Protein AF-A0A1H8CWN6-F1 (afdb_monomer_lite)

InterPro domains:
  IPR017525 Small, acid-soluble spore protein I [MF_00669] (1-67)
  IPR017525 Small, acid-soluble spore protein I [PF14098] (3-66)
  IPR017525 Small, acid-soluble spore protein I [TIGR03092] (4-64)

Structure (mmCIF, N/CA/C/O backbone):
data_AF-A0A1H8CWN6-F1
#
_entry.id   AF-A0A1H8CWN6-F1
#
loop_
_atom_site.group_PDB
_atom_site.id
_atom_site.type_symbol
_atom_site.label_atom_id
_atom_site.label_alt_id
_atom_site.label_comp_id
_atom_site.label_asym_id
_atom_site.label_entity_id
_atom_site.label_seq_id
_atom_site.pdbx_PDB_ins_code
_atom_site.Cartn_x
_atom_site.Cartn_y
_atom_site.Cartn_z
_atom_site.occupancy
_atom_site.B_iso_or_equiv
_atom_site.auth_seq_id
_atom_site.auth_comp_id
_atom_site.auth_asym_id
_atom_site.auth_atom_id
_atom_site.pdbx_PDB_model_num
ATOM 1 N N . MET A 1 1 ? 10.968 10.542 -24.672 1.00 43.34 1 MET A N 1
ATOM 2 C CA . MET A 1 1 ? 11.271 9.458 -23.715 1.00 43.34 1 MET A CA 1
ATOM 3 C C . MET A 1 1 ? 10.007 9.229 -22.907 1.00 43.34 1 MET A C 1
ATOM 5 O O . MET A 1 1 ? 9.655 10.108 -22.134 1.00 43.34 1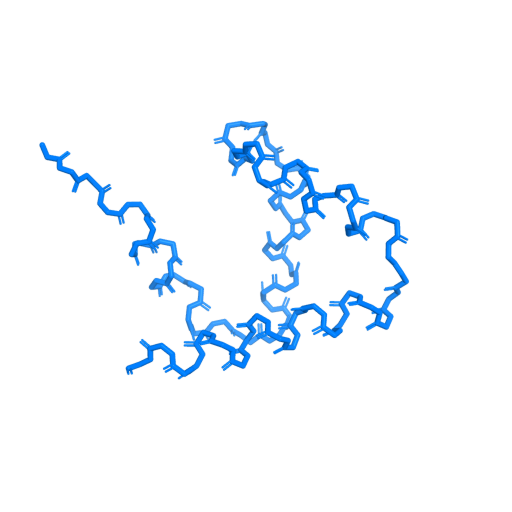 MET A O 1
ATOM 9 N N . ASN A 1 2 ? 9.278 8.135 -23.141 1.00 54.81 2 ASN A N 1
ATOM 10 C CA . ASN A 1 2 ? 8.187 7.752 -22.242 1.00 54.81 2 ASN A CA 1
ATOM 11 C C . ASN A 1 2 ? 8.846 7.166 -21.001 1.00 54.81 2 ASN A C 1
ATOM 13 O O . ASN A 1 2 ? 9.324 6.036 -21.035 1.00 54.81 2 ASN A O 1
ATOM 17 N N . PHE A 1 3 ? 8.963 7.971 -19.950 1.00 56.19 3 PHE A N 1
ATOM 18 C CA . PHE A 1 3 ? 9.375 7.461 -18.655 1.00 56.19 3 PHE A CA 1
ATOM 19 C C . PHE A 1 3 ? 8.253 6.528 -18.197 1.00 56.19 3 PHE A C 1
ATOM 21 O O . PHE A 1 3 ? 7.126 6.979 -17.990 1.00 56.19 3 PHE A O 1
ATOM 28 N N . ASP A 1 4 ? 8.521 5.226 -18.130 1.00 72.12 4 ASP A N 1
ATOM 29 C CA . ASP A 1 4 ? 7.557 4.257 -17.615 1.00 72.12 4 ASP A CA 1
ATOM 30 C C . ASP A 1 4 ? 7.516 4.373 -16.090 1.00 72.12 4 ASP A C 1
ATOM 32 O O . ASP A 1 4 ? 8.074 3.569 -15.346 1.00 72.12 4 ASP A O 1
ATOM 36 N N . ILE A 1 5 ? 6.898 5.461 -15.628 1.00 69.06 5 ILE A N 1
ATOM 37 C CA . ILE A 1 5 ? 6.727 5.775 -14.210 1.00 69.06 5 ILE A CA 1
ATOM 38 C C . ILE A 1 5 ? 5.987 4.623 -13.527 1.00 69.06 5 ILE A C 1
ATOM 40 O O . ILE A 1 5 ? 6.325 4.259 -12.406 1.00 69.06 5 ILE A O 1
ATOM 44 N N . ARG A 1 6 ? 5.029 3.992 -14.220 1.00 71.38 6 ARG A N 1
ATOM 45 C CA . ARG A 1 6 ? 4.293 2.841 -13.695 1.00 71.38 6 ARG A CA 1
ATOM 46 C C . ARG A 1 6 ? 5.226 1.650 -13.471 1.00 71.38 6 ARG A C 1
ATOM 48 O O . ARG A 1 6 ? 5.211 1.089 -12.380 1.00 71.38 6 ARG A O 1
ATOM 55 N N . GLY A 1 7 ? 6.057 1.300 -14.451 1.00 75.00 7 GLY A N 1
ATOM 56 C CA . GLY A 1 7 ? 7.048 0.229 -14.320 1.00 75.00 7 GLY A CA 1
ATOM 57 C C . GLY A 1 7 ? 8.090 0.506 -13.232 1.00 75.00 7 GLY A C 1
ATOM 58 O O . GLY A 1 7 ? 8.423 -0.387 -12.457 1.00 75.00 7 GLY A O 1
ATOM 59 N N . ALA A 1 8 ? 8.562 1.750 -13.114 1.00 73.38 8 ALA A N 1
ATOM 60 C CA . ALA A 1 8 ? 9.508 2.150 -12.071 1.00 73.38 8 ALA A CA 1
ATOM 61 C C . ALA A 1 8 ? 8.905 2.041 -10.660 1.00 73.38 8 ALA A C 1
ATOM 63 O O . ALA A 1 8 ? 9.553 1.518 -9.755 1.00 73.38 8 ALA A O 1
ATOM 64 N N . VAL A 1 9 ? 7.655 2.480 -10.483 1.00 76.44 9 VAL A N 1
ATOM 65 C CA . VAL A 1 9 ? 6.938 2.360 -9.206 1.00 76.44 9 VAL A CA 1
ATOM 66 C C . VAL A 1 9 ? 6.716 0.891 -8.852 1.00 76.44 9 VAL A C 1
ATOM 68 O O . VAL A 1 9 ? 7.067 0.496 -7.746 1.00 76.44 9 VAL A O 1
ATOM 71 N N . ILE A 1 10 ? 6.225 0.068 -9.790 1.00 79.81 10 ILE A N 1
ATOM 72 C CA . ILE A 1 10 ? 6.006 -1.372 -9.565 1.00 79.81 10 ILE A CA 1
ATOM 73 C C . ILE A 1 10 ? 7.315 -2.069 -9.176 1.00 79.81 10 ILE A C 1
ATOM 75 O O . ILE A 1 10 ? 7.342 -2.811 -8.199 1.00 79.81 10 ILE A O 1
ATOM 79 N N . ASN A 1 11 ? 8.417 -1.792 -9.878 1.00 77.81 11 ASN A N 1
ATOM 80 C CA . ASN A 1 11 ? 9.715 -2.390 -9.566 1.00 77.81 11 ASN A CA 1
ATOM 81 C C . ASN A 1 11 ? 10.225 -2.024 -8.167 1.00 77.81 11 ASN A C 1
ATOM 83 O O . ASN A 1 11 ? 10.818 -2.880 -7.513 1.00 77.81 11 ASN A O 1
ATOM 87 N N . ASN A 1 12 ? 9.984 -0.795 -7.702 1.00 76.31 12 ASN A N 1
ATOM 88 C CA . ASN A 1 12 ? 10.391 -0.362 -6.364 1.00 76.31 12 ASN A CA 1
ATOM 89 C C . ASN A 1 12 ? 9.582 -1.043 -5.253 1.00 76.31 12 ASN A C 1
ATOM 91 O O . ASN A 1 12 ? 10.139 -1.343 -4.201 1.00 76.31 12 ASN A O 1
ATOM 95 N N . ILE A 1 13 ? 8.293 -1.307 -5.484 1.00 83.56 13 ILE A N 1
ATOM 96 C CA . ILE A 1 13 ? 7.393 -1.858 -4.457 1.00 83.56 13 ILE A CA 1
ATOM 97 C C . ILE A 1 13 ? 7.259 -3.385 -4.499 1.00 83.56 13 ILE A C 1
ATOM 99 O O . ILE A 1 13 ? 6.763 -3.971 -3.545 1.00 83.56 13 ILE A O 1
ATOM 103 N N . HIS A 1 14 ? 7.708 -4.064 -5.562 1.00 79.00 14 HIS A N 1
ATOM 104 C CA . HIS A 1 14 ? 7.483 -5.512 -5.712 1.00 79.00 14 HIS A CA 1
ATOM 105 C C . HIS A 1 14 ? 8.184 -6.388 -4.662 1.00 79.00 14 HIS A C 1
ATOM 107 O O . HIS A 1 14 ? 7.773 -7.527 -4.457 1.00 79.00 14 HIS A O 1
ATOM 113 N N . ASN A 1 15 ? 9.256 -5.887 -4.041 1.00 81.19 15 ASN A N 1
ATOM 114 C CA . ASN A 1 15 ? 10.019 -6.604 -3.014 1.00 81.19 15 ASN A CA 1
ATOM 115 C C . ASN A 1 15 ? 9.620 -6.217 -1.589 1.00 81.19 15 ASN A C 1
ATOM 117 O O . ASN A 1 15 ? 10.184 -6.760 -0.641 1.00 81.19 15 ASN A O 1
ATOM 121 N N . MET A 1 16 ? 8.695 -5.269 -1.440 1.00 86.31 16 MET A N 1
ATOM 122 C CA . MET A 1 16 ? 8.267 -4.798 -0.134 1.00 86.31 16 MET A CA 1
ATOM 123 C C . MET A 1 16 ? 7.352 -5.826 0.520 1.00 86.31 16 MET A C 1
ATOM 125 O O . MET A 1 16 ? 6.428 -6.346 -0.104 1.00 86.31 16 MET A O 1
ATOM 129 N N . ASN A 1 17 ? 7.591 -6.094 1.797 1.00 88.69 17 ASN A N 1
ATOM 130 C CA . ASN A 1 17 ? 6.657 -6.846 2.620 1.00 88.69 17 ASN A CA 1
ATOM 131 C C . ASN A 1 17 ? 5.433 -5.979 2.989 1.00 88.69 17 ASN A C 1
ATOM 133 O O . ASN A 1 17 ? 5.405 -4.773 2.750 1.00 88.69 17 ASN A O 1
ATOM 137 N N . ASN A 1 18 ? 4.411 -6.586 3.601 1.00 86.88 18 ASN A N 1
ATOM 138 C CA . ASN A 1 18 ? 3.178 -5.876 3.968 1.00 86.88 18 ASN A CA 1
ATOM 139 C C . ASN A 1 18 ? 3.414 -4.634 4.847 1.00 86.88 18 ASN A C 1
ATOM 141 O O . ASN A 1 18 ? 2.727 -3.635 4.664 1.00 86.88 18 ASN A O 1
ATOM 145 N N . GLN A 1 19 ? 4.368 -4.677 5.780 1.00 89.31 19 GLN A N 1
ATOM 146 C CA . GLN A 1 19 ? 4.666 -3.528 6.638 1.00 89.31 19 GLN A CA 1
ATOM 147 C C . GLN A 1 19 ? 5.294 -2.392 5.828 1.00 89.31 19 GLN A C 1
ATOM 149 O O . GLN A 1 19 ? 4.846 -1.258 5.919 1.00 89.31 19 GLN A O 1
ATOM 154 N N . GLU A 1 20 ? 6.271 -2.708 4.978 1.00 89.00 20 GLU A N 1
ATOM 155 C CA . GLU A 1 20 ? 6.933 -1.721 4.114 1.00 89.00 20 GLU A CA 1
ATOM 156 C C . GLU A 1 20 ? 5.949 -1.080 3.122 1.00 89.00 20 GLU A C 1
ATOM 158 O O . GLU A 1 20 ? 5.991 0.127 2.895 1.00 89.00 20 GLU A O 1
ATOM 163 N N . LEU A 1 21 ? 5.021 -1.869 2.567 1.00 88.12 21 LEU A N 1
ATOM 164 C CA . LEU A 1 21 ? 3.943 -1.360 1.715 1.00 88.12 21 LEU A CA 1
ATOM 165 C C . LEU A 1 21 ? 2.998 -0.435 2.481 1.00 88.12 21 LEU A C 1
ATOM 167 O O . LEU A 1 21 ? 2.580 0.592 1.946 1.00 88.12 21 LEU A O 1
AT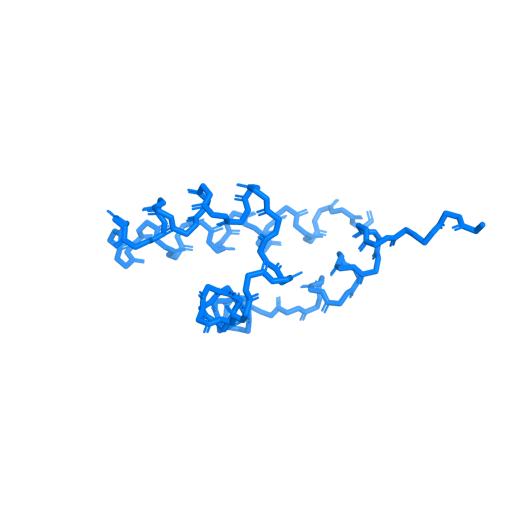OM 171 N N . GLN A 1 22 ? 2.646 -0.797 3.715 1.00 89.50 22 GLN A N 1
ATOM 172 C CA . GLN A 1 22 ? 1.799 0.038 4.556 1.00 89.50 22 GLN A CA 1
ATOM 173 C C . GLN A 1 22 ? 2.485 1.367 4.877 1.00 89.50 22 GLN A C 1
ATOM 175 O O . GLN A 1 22 ? 1.874 2.418 4.689 1.00 89.50 22 GLN A O 1
ATOM 180 N N . ASP A 1 23 ? 3.746 1.327 5.302 1.00 89.75 23 ASP A N 1
ATOM 181 C CA . ASP A 1 23 ? 4.518 2.522 5.635 1.00 89.75 23 ASP A CA 1
ATOM 182 C C . ASP A 1 23 ? 4.624 3.448 4.416 1.00 89.75 23 ASP A C 1
ATOM 184 O O . ASP A 1 23 ? 4.340 4.640 4.522 1.00 89.75 23 ASP A O 1
ATOM 188 N N . LEU A 1 24 ? 4.896 2.893 3.228 1.00 86.62 24 LEU A N 1
ATOM 189 C CA . LEU A 1 24 ? 4.935 3.653 1.978 1.00 86.62 24 LEU A CA 1
ATOM 190 C C . LEU A 1 24 ? 3.593 4.319 1.647 1.00 86.62 24 LEU A C 1
ATOM 192 O O . LEU A 1 24 ? 3.570 5.464 1.194 1.00 86.62 24 LEU A O 1
ATOM 196 N N . VAL A 1 25 ? 2.474 3.614 1.833 1.00 86.81 25 VAL A N 1
ATOM 197 C CA . VAL A 1 25 ? 1.131 4.173 1.621 1.00 86.81 25 VAL A CA 1
ATOM 198 C C . VAL A 1 25 ? 0.888 5.339 2.573 1.00 86.81 25 VAL A C 1
ATOM 200 O O . VAL A 1 25 ? 0.459 6.407 2.137 1.00 86.81 25 VAL A O 1
ATOM 203 N N . GLU A 1 26 ? 1.188 5.165 3.859 1.00 87.56 26 GLU A N 1
ATOM 204 C CA . GLU A 1 26 ? 0.988 6.220 4.847 1.00 87.56 26 GLU A CA 1
ATOM 205 C C . GLU A 1 26 ? 1.927 7.418 4.630 1.00 87.56 26 GLU A C 1
ATOM 207 O O . GLU A 1 26 ? 1.530 8.559 4.861 1.00 87.56 26 GLU A O 1
ATOM 212 N N . GLU A 1 27 ? 3.163 7.190 4.184 1.00 85.50 27 GLU A N 1
ATOM 213 C CA . GLU A 1 27 ? 4.102 8.245 3.788 1.00 85.50 27 GLU A CA 1
ATOM 214 C C . GLU A 1 27 ? 3.638 8.977 2.530 1.00 85.50 27 GLU A C 1
ATOM 216 O O . GLU A 1 27 ? 3.729 10.201 2.468 1.00 85.50 27 GLU A O 1
ATOM 221 N N . SER A 1 28 ? 3.101 8.247 1.552 1.00 82.94 28 SER A N 1
ATOM 222 C CA . SER A 1 28 ? 2.590 8.826 0.308 1.00 82.94 28 SER A CA 1
ATOM 223 C C . SER A 1 28 ? 1.380 9.714 0.568 1.00 82.94 28 SER A C 1
ATOM 225 O O . SER A 1 28 ? 1.314 10.796 0.002 1.00 82.94 28 SER A O 1
ATOM 227 N N . ILE A 1 29 ? 0.475 9.289 1.456 1.00 83.69 29 ILE A N 1
ATOM 228 C CA . ILE A 1 29 ? -0.687 10.071 1.905 1.00 83.69 29 ILE A CA 1
ATOM 229 C C . ILE A 1 29 ? -0.254 11.314 2.696 1.00 83.69 29 ILE A C 1
ATOM 231 O O . ILE A 1 29 ? -0.806 12.391 2.516 1.00 83.69 29 ILE A O 1
ATOM 235 N N . ARG A 1 30 ? 0.764 11.193 3.558 1.00 79.25 30 ARG A N 1
ATOM 236 C CA . ARG A 1 30 ? 1.305 12.330 4.327 1.00 79.25 30 ARG A CA 1
ATOM 237 C C . ARG A 1 30 ? 2.188 13.275 3.498 1.00 79.25 30 ARG A C 1
ATOM 239 O O . ARG A 1 30 ? 2.552 14.343 3.991 1.00 79.25 30 ARG A O 1
ATOM 246 N N . GLY A 1 31 ? 2.588 12.862 2.298 1.00 71.12 31 GLY A N 1
ATOM 247 C CA . GLY A 1 31 ? 3.518 13.568 1.425 1.00 71.12 31 GLY A CA 1
ATOM 248 C C . GLY A 1 31 ? 2.871 14.675 0.589 1.00 71.12 31 GLY A C 1
ATOM 249 O O . GLY A 1 31 ? 1.658 14.827 0.528 1.00 71.12 31 GLY A O 1
ATOM 250 N N . ASP A 1 32 ? 3.713 15.465 -0.075 1.00 58.34 32 ASP A N 1
ATOM 251 C CA . ASP A 1 32 ? 3.299 16.581 -0.936 1.00 58.34 32 ASP A CA 1
ATOM 252 C C . ASP A 1 32 ? 2.389 16.099 -2.091 1.00 58.34 32 ASP A C 1
ATOM 254 O O . ASP A 1 32 ? 2.688 15.080 -2.721 1.00 58.34 32 ASP A O 1
ATOM 258 N N . GLU A 1 33 ? 1.353 16.870 -2.459 1.00 57.78 33 GLU A N 1
ATOM 259 C CA . GLU A 1 33 ? 0.361 16.550 -3.518 1.00 57.78 33 GLU A CA 1
ATOM 260 C C . GLU A 1 33 ? 0.987 16.098 -4.856 1.00 57.78 33 GLU A C 1
ATOM 262 O O . GLU A 1 33 ? 0.367 15.400 -5.655 1.00 57.78 33 GLU A O 1
ATOM 267 N N . LYS A 1 34 ? 2.252 16.456 -5.114 1.00 58.28 34 LYS A N 1
ATOM 268 C CA . LYS A 1 34 ? 3.017 16.028 -6.298 1.00 58.28 34 LYS A CA 1
ATOM 269 C C . LYS A 1 34 ? 3.242 14.512 -6.384 1.00 58.28 34 LYS A C 1
ATOM 271 O O . LYS A 1 34 ? 3.520 14.023 -7.479 1.00 58.28 34 LYS A O 1
ATOM 276 N N . LEU A 1 35 ? 3.156 13.789 -5.267 1.00 59.84 35 LEU A N 1
ATOM 277 C CA . LEU A 1 35 ? 3.301 12.330 -5.192 1.00 59.84 35 LEU A CA 1
ATOM 278 C C . LEU A 1 35 ? 1.952 11.595 -5.260 1.00 59.84 35 LEU A C 1
ATOM 280 O O . LEU A 1 35 ? 1.923 10.407 -5.581 1.00 59.84 35 LEU A O 1
ATOM 284 N N . LEU A 1 36 ? 0.845 12.307 -5.032 1.00 64.38 36 LEU A N 1
ATOM 285 C CA . LEU A 1 36 ? -0.527 11.806 -5.089 1.00 64.38 36 LEU A CA 1
ATOM 286 C C . LEU A 1 36 ? -1.213 12.319 -6.369 1.00 64.38 36 LEU A C 1
ATOM 288 O O . LEU A 1 36 ? -1.912 13.332 -6.345 1.00 64.38 36 LEU A O 1
ATOM 292 N N . PRO A 1 37 ? -1.078 11.631 -7.521 1.00 70.75 37 PRO A N 1
ATOM 293 C CA . PRO A 1 37 ? -1.959 11.909 -8.657 1.00 70.75 37 PRO A CA 1
ATOM 294 C C . PRO A 1 37 ? -3.427 11.718 -8.232 1.00 70.75 37 PRO A C 1
ATOM 296 O O . PRO A 1 37 ? -3.690 11.079 -7.223 1.00 70.75 37 PRO A O 1
ATOM 299 N N . GLY A 1 38 ? -4.414 12.182 -9.007 1.00 68.31 38 GLY A N 1
ATOM 300 C CA . GLY A 1 38 ? -5.832 12.143 -8.589 1.00 68.31 38 GLY A CA 1
ATOM 301 C C . GLY A 1 38 ? -6.373 10.777 -8.108 1.00 68.31 38 GLY A C 1
ATOM 302 O O . GLY A 1 38 ? -7.297 10.743 -7.304 1.00 68.31 38 GLY A O 1
ATOM 303 N N . LEU A 1 39 ? -5.780 9.650 -8.530 1.00 75.88 39 LEU A N 1
ATOM 304 C CA . LEU A 1 39 ? -6.089 8.317 -7.984 1.00 75.88 39 LEU A CA 1
ATOM 305 C C . LEU A 1 39 ? -5.612 8.135 -6.530 1.00 75.88 39 LEU A C 1
ATOM 307 O O . LEU A 1 39 ? -6.276 7.466 -5.746 1.00 75.88 39 LEU A O 1
ATOM 311 N N . GLY A 1 40 ? -4.479 8.739 -6.180 1.00 80.94 40 GLY A N 1
ATOM 312 C CA . GLY A 1 40 ? -3.927 8.787 -4.833 1.00 80.94 40 GLY A CA 1
ATOM 313 C C . GLY A 1 40 ? -4.861 9.486 -3.849 1.00 80.94 40 GLY A C 1
ATOM 314 O O . GLY A 1 40 ? -5.125 8.924 -2.798 1.00 80.94 40 GLY A O 1
ATOM 315 N N . VAL A 1 41 ? -5.459 10.618 -4.235 1.00 82.94 41 VAL A N 1
ATOM 316 C CA . VAL A 1 41 ? -6.443 11.339 -3.399 1.00 82.94 41 VAL A C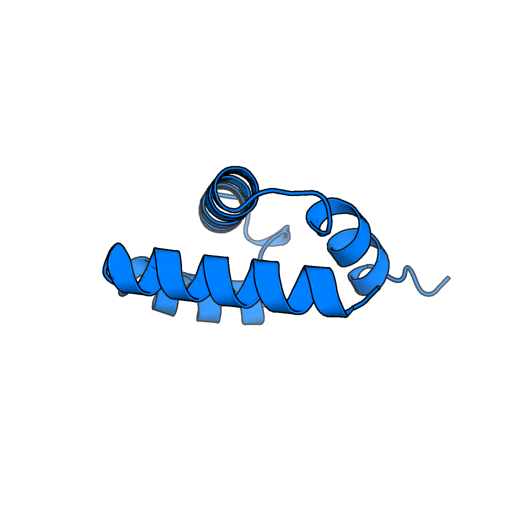A 1
ATOM 317 C C . VAL A 1 41 ? -7.705 10.499 -3.155 1.00 82.94 41 VAL A C 1
ATOM 319 O O . VAL A 1 41 ? -8.242 10.463 -2.053 1.00 82.94 41 VAL A O 1
ATOM 322 N N . LEU A 1 42 ? -8.187 9.767 -4.168 1.00 86.94 42 LEU A N 1
ATOM 323 C CA . LEU A 1 42 ? -9.322 8.850 -3.983 1.00 86.94 42 LEU A CA 1
ATOM 324 C C . LEU A 1 42 ? -8.975 7.710 -3.020 1.00 86.94 42 LEU A C 1
ATOM 326 O O . LEU A 1 42 ? -9.794 7.339 -2.179 1.00 86.94 42 LEU A O 1
ATOM 330 N N . PHE A 1 43 ? -7.770 7.153 -3.150 1.00 87.88 43 PHE A N 1
ATOM 331 C CA . PHE A 1 43 ? -7.298 6.089 -2.273 1.00 87.88 43 PHE A CA 1
ATOM 332 C C . PHE A 1 43 ? -7.067 6.584 -0.843 1.00 87.88 43 PHE A C 1
ATOM 334 O O . PHE A 1 43 ? -7.439 5.885 0.089 1.00 87.88 43 PHE A O 1
ATOM 341 N N . GLU A 1 44 ? -6.539 7.793 -0.668 1.00 88.56 44 GLU A N 1
ATOM 342 C CA . GLU A 1 44 ? -6.384 8.470 0.622 1.00 88.56 44 GLU A CA 1
ATOM 343 C C . GLU A 1 44 ? -7.721 8.579 1.353 1.00 88.56 44 GLU A C 1
ATOM 345 O O . GLU A 1 44 ? -7.846 8.088 2.473 1.00 88.56 44 GLU A O 1
ATOM 350 N N . VAL A 1 45 ? -8.756 9.110 0.696 1.00 90.44 45 VAL A N 1
ATOM 351 C CA . VAL A 1 45 ? -10.088 9.231 1.30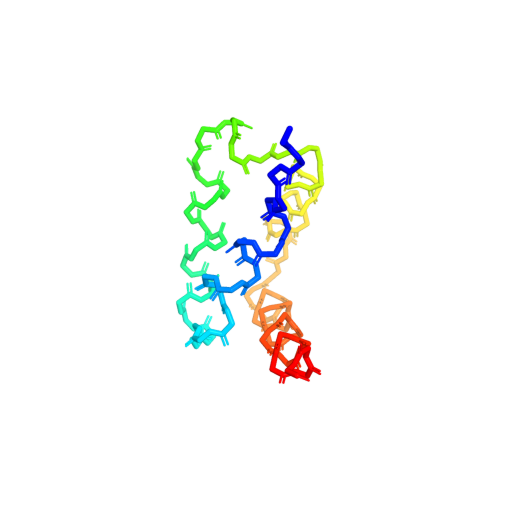6 1.00 90.44 45 VAL A CA 1
ATOM 352 C C . VAL A 1 45 ? -10.625 7.859 1.730 1.00 90.44 45 VAL A C 1
ATOM 354 O O . VAL A 1 45 ? -11.177 7.722 2.823 1.00 90.44 45 VAL A O 1
ATOM 357 N N . ILE A 1 46 ? -10.446 6.819 0.908 1.00 91.69 46 ILE A N 1
ATOM 358 C CA . ILE A 1 46 ? -10.840 5.446 1.267 1.00 91.69 46 ILE A CA 1
ATOM 359 C C . ILE A 1 46 ? -10.016 4.941 2.458 1.00 91.69 46 ILE A C 1
ATOM 361 O O . ILE A 1 46 ? -10.577 4.363 3.389 1.00 91.69 46 ILE A O 1
ATOM 365 N N . TRP A 1 47 ? -8.703 5.160 2.448 1.00 91.50 47 TRP A N 1
ATOM 366 C CA . TRP A 1 47 ? -7.760 4.708 3.466 1.00 91.50 47 TRP A CA 1
ATOM 367 C C . TRP A 1 47 ? -8.044 5.337 4.831 1.00 91.50 47 TRP A C 1
ATOM 369 O O . TRP A 1 47 ? -8.177 4.621 5.828 1.00 91.50 47 TRP A O 1
ATOM 379 N N . GLU A 1 48 ? -8.209 6.658 4.886 1.00 90.88 48 GLU A N 1
ATOM 380 C CA . GLU A 1 48 ? -8.520 7.396 6.110 1.00 90.88 48 GLU A CA 1
ATOM 381 C C . GLU A 1 48 ? -9.844 6.946 6.732 1.00 90.88 48 GLU A C 1
ATOM 383 O O . GLU A 1 48 ? -9.926 6.794 7.951 1.00 90.88 48 GLU A O 1
ATOM 388 N N . ASN A 1 49 ? -10.839 6.628 5.899 1.00 95.19 49 ASN A N 1
ATOM 389 C CA . ASN A 1 49 ? -12.154 6.154 6.335 1.00 95.19 49 ASN A CA 1
ATOM 390 C C . ASN A 1 49 ? -12.241 4.625 6.519 1.00 95.19 49 ASN A C 1
ATOM 392 O O . ASN A 1 49 ? -13.303 4.102 6.859 1.00 95.19 49 ASN A O 1
ATOM 396 N N . SER A 1 50 ? -11.141 3.898 6.316 1.00 95.31 50 SER A N 1
ATOM 397 C CA . SER A 1 50 ? -11.068 2.448 6.508 1.00 95.31 50 SER A CA 1
ATOM 398 C C . SER A 1 50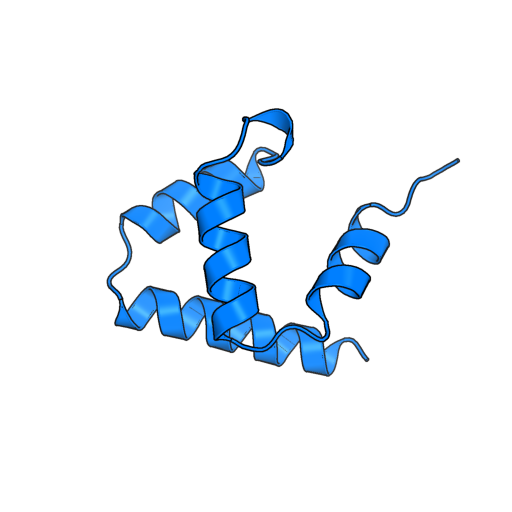 ? -10.586 2.088 7.911 1.00 95.31 50 SER A C 1
ATOM 400 O O . SER A 1 50 ? -9.663 2.693 8.456 1.00 95.31 50 SER A O 1
ATOM 402 N N . SER A 1 51 ? -11.175 1.040 8.483 1.00 96.31 51 SER A N 1
ATOM 403 C CA . SER A 1 51 ? -10.703 0.414 9.720 1.00 96.31 51 SER A CA 1
ATOM 404 C C . SER A 1 51 ? -9.318 -0.234 9.543 1.00 96.31 51 SER A C 1
ATOM 406 O O . SER A 1 51 ? -8.934 -0.562 8.416 1.00 96.31 51 SER A O 1
ATOM 408 N N . PRO A 1 52 ? -8.574 -0.508 10.634 1.00 92.38 52 PRO A N 1
ATOM 409 C CA . PRO A 1 52 ? -7.282 -1.193 10.548 1.00 92.38 52 PRO A CA 1
ATOM 410 C C . PRO A 1 52 ? -7.348 -2.533 9.804 1.00 92.38 52 PRO A C 1
ATOM 412 O O . PRO A 1 52 ? -6.465 -2.834 9.010 1.00 92.38 52 PRO A O 1
ATOM 415 N N . ALA A 1 53 ? -8.427 -3.300 9.992 1.00 94.50 53 ALA A N 1
ATOM 416 C CA . ALA A 1 53 ? -8.633 -4.567 9.293 1.00 94.50 53 ALA A CA 1
ATOM 417 C C . ALA A 1 53 ? -8.783 -4.375 7.773 1.00 94.50 53 ALA A C 1
ATOM 419 O O . ALA A 1 53 ? -8.147 -5.087 7.001 1.00 94.50 53 ALA A O 1
ATOM 420 N N . GLN A 1 54 ? -9.562 -3.375 7.347 1.00 94.94 54 GLN A N 1
ATOM 421 C CA . GLN A 1 54 ? -9.730 -3.037 5.928 1.00 94.94 54 GLN A CA 1
ATOM 422 C C . GLN A 1 54 ? -8.423 -2.530 5.308 1.00 94.94 54 GLN A C 1
ATOM 424 O O . GLN A 1 54 ? -8.103 -2.877 4.176 1.00 94.94 54 GLN A O 1
ATOM 429 N N . ARG A 1 55 ? -7.629 -1.752 6.054 1.00 93.69 55 ARG A N 1
ATOM 430 C CA . ARG A 1 55 ? -6.291 -1.326 5.616 1.00 93.69 55 ARG A CA 1
ATOM 431 C C . ARG A 1 55 ? -5.362 -2.518 5.412 1.00 93.69 55 ARG A C 1
ATOM 433 O O . ARG A 1 55 ? -4.752 -2.626 4.353 1.00 93.69 55 ARG A O 1
ATOM 440 N N . SER A 1 56 ? -5.312 -3.449 6.365 1.00 92.62 56 SER A N 1
ATOM 441 C CA . SER A 1 56 ? -4.530 -4.682 6.217 1.00 92.62 56 SER A CA 1
ATOM 442 C C . SER A 1 56 ? -4.993 -5.534 5.030 1.00 92.62 56 SER A C 1
ATOM 444 O O . SER A 1 56 ? -4.154 -6.092 4.329 1.00 92.62 56 SER A O 1
ATOM 446 N N . GLU A 1 57 ? -6.299 -5.607 4.759 1.00 94.69 57 GLU A N 1
ATOM 447 C CA . GLU A 1 57 ? -6.845 -6.307 3.587 1.00 94.69 57 GLU A CA 1
ATOM 448 C C . GLU A 1 57 ? -6.442 -5.635 2.264 1.00 94.69 57 GLU A C 1
ATOM 450 O O . GLU A 1 57 ? -6.038 -6.318 1.318 1.00 94.69 57 GLU A O 1
ATOM 455 N N . MET A 1 58 ? -6.487 -4.299 2.198 1.00 93.56 58 MET A N 1
ATOM 456 C CA . MET A 1 58 ? -6.024 -3.531 1.036 1.00 93.56 58 MET A CA 1
ATOM 457 C C . MET A 1 58 ? -4.534 -3.766 0.764 1.00 93.56 58 MET A C 1
ATOM 459 O O . MET A 1 58 ? -4.155 -4.034 -0.376 1.00 93.56 58 MET A O 1
ATOM 463 N N . ILE A 1 59 ? -3.699 -3.725 1.807 1.00 92.81 59 ILE A N 1
ATOM 464 C CA . ILE A 1 59 ? -2.260 -4.001 1.701 1.00 92.81 59 ILE A CA 1
ATOM 465 C C . ILE A 1 59 ? -1.999 -5.448 1.281 1.00 92.81 59 ILE A C 1
ATOM 467 O O . ILE A 1 59 ? -1.210 -5.678 0.369 1.00 92.81 59 ILE A O 1
ATOM 471 N N . GLY A 1 60 ? -2.697 -6.416 1.880 1.00 92.19 60 GLY A N 1
ATOM 472 C CA . GLY A 1 60 ? -2.579 -7.824 1.502 1.00 92.19 60 GLY A CA 1
ATOM 473 C C . GLY A 1 60 ? -2.957 -8.056 0.039 1.00 92.19 60 GLY A C 1
ATOM 474 O O . GLY A 1 60 ? -2.233 -8.726 -0.692 1.00 92.19 60 GLY A O 1
ATOM 475 N N . THR A 1 61 ? -4.032 -7.415 -0.428 1.00 92.12 61 THR A N 1
ATOM 476 C CA . THR A 1 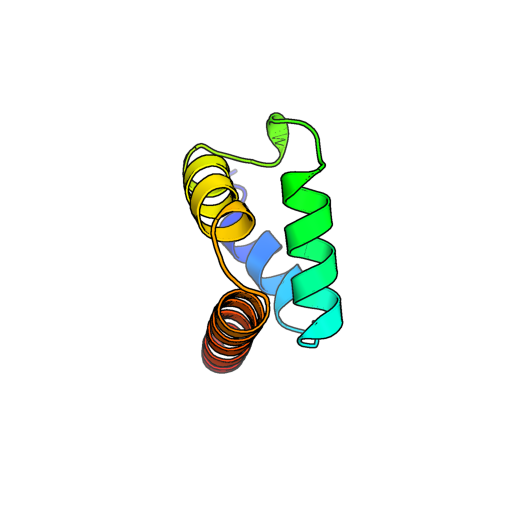61 ? -4.430 -7.453 -1.840 1.00 92.12 61 THR A CA 1
ATOM 477 C C . THR A 1 61 ? -3.342 -6.864 -2.738 1.00 92.12 61 THR A C 1
ATOM 479 O O . THR A 1 61 ? -2.990 -7.478 -3.744 1.00 92.12 61 THR A O 1
ATOM 482 N N . LEU A 1 62 ? -2.778 -5.703 -2.387 1.00 88.56 62 LEU A N 1
ATOM 483 C CA . LEU A 1 62 ? -1.688 -5.078 -3.144 1.00 88.56 62 LEU A CA 1
ATOM 484 C C . LEU A 1 62 ? -0.461 -5.993 -3.229 1.00 88.56 62 LEU A C 1
ATOM 486 O O . LEU A 1 62 ? 0.014 -6.262 -4.331 1.00 88.56 62 LEU A O 1
ATOM 490 N N . HIS A 1 63 ? 0.007 -6.515 -2.097 1.00 88.00 63 HIS A N 1
ATOM 491 C CA . HIS A 1 63 ? 1.144 -7.431 -2.023 1.00 88.00 63 HIS A CA 1
ATOM 492 C C . HIS A 1 63 ? 0.925 -8.694 -2.874 1.00 88.00 63 HIS A C 1
ATOM 494 O O . HIS A 1 63 ? 1.770 -9.074 -3.692 1.00 88.00 63 HIS A O 1
ATOM 500 N N . ASP A 1 64 ? -0.250 -9.312 -2.755 1.00 89.00 64 ASP A N 1
ATOM 501 C CA . ASP A 1 64 ? -0.602 -10.513 -3.508 1.00 89.00 64 ASP A CA 1
ATOM 502 C C . ASP A 1 64 ? -0.661 -10.262 -5.016 1.00 89.00 64 ASP A C 1
ATOM 504 O O . ASP A 1 64 ? -0.248 -11.122 -5.794 1.00 89.00 64 ASP A O 1
ATOM 508 N N . GLN A 1 65 ? -1.157 -9.105 -5.462 1.00 88.00 65 GLN A N 1
ATOM 509 C CA . GLN A 1 65 ? -1.179 -8.779 -6.891 1.00 88.00 65 GLN A CA 1
ATOM 510 C C . GLN A 1 65 ? 0.209 -8.412 -7.421 1.00 88.00 65 GLN A C 1
ATOM 512 O O . GLN A 1 65 ? 0.559 -8.822 -8.528 1.00 88.00 65 GLN A O 1
ATOM 517 N N . LEU A 1 66 ? 1.021 -7.694 -6.642 1.00 82.94 66 LEU A N 1
ATOM 518 C CA . LEU A 1 66 ? 2.395 -7.350 -7.019 1.00 82.94 66 LEU A CA 1
ATOM 519 C C . LEU A 1 66 ? 3.259 -8.603 -7.193 1.00 82.94 66 LEU A C 1
ATOM 521 O O . LEU A 1 66 ? 3.974 -8.717 -8.186 1.00 82.94 66 LEU A O 1
ATOM 525 N N . SER A 1 67 ? 3.126 -9.589 -6.301 1.00 78.75 67 SER A N 1
ATOM 526 C CA . SER A 1 67 ? 3.857 -10.859 -6.419 1.00 78.75 67 SER A CA 1
ATOM 527 C C . SER A 1 67 ? 3.476 -11.678 -7.664 1.00 78.75 67 SER A C 1
ATOM 529 O O . SER A 1 67 ? 4.307 -12.421 -8.191 1.00 78.75 67 SER A O 1
ATOM 531 N N . LYS A 1 68 ? 2.240 -11.519 -8.162 1.00 80.00 68 LYS A N 1
ATOM 532 C CA . LYS A 1 68 ? 1.709 -12.186 -9.365 1.00 80.00 68 LYS A CA 1
ATOM 533 C C . LYS A 1 68 ? 2.063 -11.486 -10.675 1.00 80.00 68 LYS A C 1
ATOM 535 O O . LYS A 1 68 ? 1.917 -12.103 -11.723 1.00 80.00 68 LYS A O 1
ATOM 540 N N . MET A 1 69 ? 2.518 -10.232 -10.635 1.00 71.62 69 MET A N 1
ATOM 541 C CA . MET A 1 69 ? 2.973 -9.485 -11.819 1.00 71.62 69 MET A CA 1
ATOM 542 C C . MET A 1 69 ? 4.416 -9.832 -12.249 1.00 71.62 69 MET A C 1
ATOM 544 O O . MET A 1 69 ? 4.970 -9.138 -13.100 1.00 71.62 69 MET A O 1
ATOM 548 N N . ARG A 1 70 ? 5.014 -10.887 -11.672 1.00 59.59 70 ARG A N 1
ATOM 549 C CA . ARG A 1 70 ? 6.322 -11.445 -12.062 1.00 59.59 70 ARG A CA 1
ATOM 550 C C . ARG A 1 70 ? 6.325 -12.087 -13.446 1.00 59.59 70 ARG A C 1
ATOM 552 O O . ARG A 1 70 ? 5.309 -12.710 -13.824 1.00 59.59 70 ARG A O 1
#

Foldseek 3Di:
DPPPVVVVVLVVCLPDDLVRLLVVLVCLLVDDCVSQDVVNVVVSVVCVPDDPVVSSVVSVVVNVVSPVVD

Radius of gyration: 12.52 Å; chains: 1; bounding box: 23×29×34 Å

Organism: NCBI:txid1173111

pLDDT: mean 81.32, std 11.94, range [43.34, 96.31]

Sequence (70 aa):
MNFDIRGAVINNIHNMNNQELQDLVEESIRGDEKLLPGLGVLFEVIWENSSPAQRSEMIGTLHDQLSKMR

Secondary structure (DSSP, 8-state):
----HHHHHHHHHTT--HHHHHHHHHHHHHS-GGG--HHHHHHHHHHHTS-HHHHHHHHHHHHHHHHHT-